Protein AF-A0A8S9N3I5-F1 (afdb_monomer_lite)

Structure (mmCIF, N/CA/C/O backbone):
data_AF-A0A8S9N3I5-F1
#
_entry.id   AF-A0A8S9N3I5-F1
#
loop_
_atom_site.group_PDB
_atom_site.id
_atom_site.type_symbol
_atom_site.label_atom_id
_atom_site.label_alt_id
_atom_site.label_comp_id
_atom_site.label_asym_id
_atom_site.label_entity_id
_atom_site.label_seq_id
_atom_site.pdbx_PDB_ins_code
_atom_site.Cartn_x
_atom_site.Cartn_y
_atom_site.Cartn_z
_atom_site.occupancy
_atom_site.B_iso_or_equiv
_atom_site.auth_seq_id
_atom_site.auth_comp_id
_atom_site.auth_asym_id
_atom_site.auth_atom_id
_atom_site.pdbx_PDB_model_num
ATOM 1 N N . MET A 1 1 ? 13.815 -2.749 -29.201 1.00 40.16 1 MET A N 1
ATOM 2 C CA . MET A 1 1 ? 13.496 -3.708 -28.124 1.00 40.16 1 MET A CA 1
ATOM 3 C C . MET A 1 1 ? 13.020 -2.914 -26.920 1.00 40.16 1 MET A C 1
ATOM 5 O O . MET A 1 1 ? 13.845 -2.451 -26.145 1.00 40.16 1 MET A O 1
ATOM 9 N N . GLY A 1 2 ? 11.717 -2.642 -26.824 1.00 51.72 2 GLY A N 1
ATOM 10 C CA . GLY A 1 2 ? 11.158 -2.006 -25.632 1.00 51.72 2 GLY A CA 1
ATOM 11 C C . GLY A 1 2 ? 11.132 -3.042 -24.517 1.00 51.72 2 GLY A C 1
ATOM 12 O O . GLY A 1 2 ? 10.398 -4.024 -24.627 1.00 51.72 2 GLY A O 1
ATOM 13 N N . LEU A 1 3 ? 11.981 -2.869 -23.504 1.00 56.22 3 LEU A N 1
ATOM 14 C CA . LEU A 1 3 ? 11.888 -3.630 -22.264 1.00 56.22 3 LEU A CA 1
ATOM 15 C C . LEU A 1 3 ? 10.492 -3.364 -21.704 1.00 56.22 3 LEU A C 1
ATOM 17 O O . LEU A 1 3 ? 10.226 -2.262 -21.227 1.00 56.22 3 LEU A O 1
ATOM 21 N N . HIS A 1 4 ? 9.607 -4.355 -21.803 1.00 57.66 4 HIS A N 1
ATOM 22 C CA . HIS A 1 4 ? 8.419 -4.424 -20.968 1.00 57.66 4 HIS A CA 1
ATOM 23 C C . HIS A 1 4 ? 8.955 -4.606 -19.550 1.00 57.66 4 HIS A C 1
ATOM 25 O O . HIS A 1 4 ? 9.172 -5.720 -19.088 1.00 57.66 4 HIS A O 1
ATOM 31 N N . ARG A 1 5 ? 9.347 -3.501 -18.910 1.00 63.34 5 ARG A N 1
ATOM 32 C CA . ARG A 1 5 ? 9.501 -3.489 -17.465 1.00 63.34 5 ARG A CA 1
ATOM 33 C C . ARG A 1 5 ? 8.095 -3.740 -16.968 1.00 63.34 5 ARG A C 1
ATOM 35 O O . ARG A 1 5 ? 7.244 -2.880 -17.165 1.00 63.34 5 ARG A O 1
ATOM 42 N N . ASP A 1 6 ? 7.864 -4.940 -16.453 1.00 76.00 6 ASP A N 1
ATOM 43 C CA . ASP A 1 6 ? 6.625 -5.307 -15.787 1.00 76.00 6 ASP A CA 1
ATOM 44 C C . ASP A 1 6 ? 6.433 -4.324 -14.630 1.00 76.00 6 ASP A C 1
ATOM 46 O O . ASP A 1 6 ? 6.999 -4.478 -13.549 1.00 76.00 6 ASP A O 1
ATOM 50 N N . GLU A 1 7 ? 5.742 -3.224 -14.918 1.00 85.00 7 GLU A N 1
ATOM 51 C CA . GLU A 1 7 ? 5.467 -2.178 -13.954 1.00 85.00 7 GLU A CA 1
ATOM 52 C C . GLU A 1 7 ? 4.453 -2.762 -12.979 1.00 85.00 7 GLU A C 1
ATOM 54 O O . GLU A 1 7 ? 3.340 -3.148 -13.342 1.00 85.00 7 GLU A O 1
ATOM 59 N N . LEU A 1 8 ? 4.888 -2.938 -11.739 1.00 90.38 8 LEU A N 1
ATOM 60 C CA . LEU A 1 8 ? 4.070 -3.519 -10.697 1.00 90.38 8 LEU A CA 1
ATOM 61 C C . LEU A 1 8 ? 3.257 -2.412 -10.057 1.00 90.38 8 LEU A C 1
ATOM 63 O O . LEU A 1 8 ? 3.798 -1.385 -9.656 1.00 90.38 8 LEU A O 1
ATOM 67 N N . HIS A 1 9 ? 1.959 -2.658 -9.930 1.00 93.38 9 HIS A N 1
ATOM 68 C CA . HIS A 1 9 ? 1.025 -1.761 -9.273 1.00 93.38 9 HIS A CA 1
ATOM 69 C C . HIS A 1 9 ? 0.659 -2.315 -7.897 1.00 93.38 9 HIS A C 1
ATOM 71 O O . HIS A 1 9 ? 0.396 -3.508 -7.737 1.00 93.38 9 HIS A O 1
ATOM 77 N N . ALA A 1 10 ? 0.598 -1.437 -6.905 1.00 95.00 10 ALA A N 1
ATOM 78 C CA . ALA A 1 10 ? 0.128 -1.744 -5.565 1.00 95.00 10 ALA A CA 1
ATOM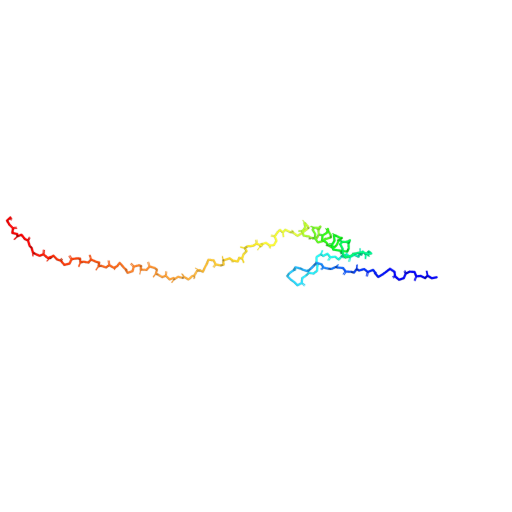 79 C C . ALA A 1 10 ? -0.880 -0.687 -5.114 1.00 95.00 10 ALA A C 1
ATOM 81 O O . ALA A 1 10 ? -0.758 0.491 -5.442 1.00 95.00 10 ALA A O 1
ATOM 82 N N . GLN A 1 11 ? -1.868 -1.102 -4.328 1.00 95.81 11 GLN A N 1
ATOM 83 C CA . GLN A 1 11 ? -2.910 -0.222 -3.817 1.00 95.81 11 GLN A CA 1
ATOM 84 C C . GLN A 1 11 ? -3.170 -0.545 -2.344 1.00 95.81 11 GLN A C 1
ATOM 86 O O . GLN A 1 11 ? -3.195 -1.708 -1.944 1.00 95.81 11 GLN A O 1
ATOM 91 N N . VAL A 1 12 ? -3.318 0.492 -1.524 1.00 93.50 12 VAL A N 1
ATOM 92 C CA . VAL A 1 12 ? -3.640 0.389 -0.100 1.00 93.50 12 VAL A CA 1
ATOM 93 C C . VAL A 1 12 ? -5.101 0.759 0.080 1.00 93.50 12 VAL A C 1
ATOM 95 O O . VAL A 1 12 ? -5.481 1.916 -0.099 1.00 93.50 12 VAL A O 1
ATOM 98 N N . GLU A 1 13 ? -5.902 -0.224 0.470 1.00 93.56 13 GLU A N 1
ATOM 99 C CA . GLU A 1 13 ? -7.319 -0.063 0.768 1.00 93.56 13 GLU A CA 1
ATOM 100 C C . GLU A 1 13 ? -7.566 -0.215 2.273 1.00 93.56 13 GLU A C 1
ATOM 102 O O . GLU A 1 13 ? -7.095 -1.164 2.905 1.00 93.56 13 GLU A O 1
ATOM 107 N N . ILE A 1 14 ? -8.300 0.730 2.860 1.00 87.88 14 ILE A N 1
ATOM 108 C CA . ILE A 1 14 ? -8.762 0.676 4.249 1.00 87.88 14 ILE A CA 1
ATOM 109 C C . ILE A 1 14 ? -10.260 0.973 4.253 1.00 87.88 14 ILE A C 1
ATOM 111 O O . ILE A 1 14 ? -10.693 1.993 3.724 1.00 87.88 14 ILE A O 1
ATOM 115 N N . ASP A 1 15 ? -11.048 0.088 4.865 1.00 85.69 15 ASP A N 1
ATOM 116 C CA . ASP A 1 15 ? -12.504 0.234 5.012 1.00 85.69 15 ASP A CA 1
ATOM 117 C C . ASP A 1 15 ? -13.246 0.466 3.676 1.00 85.69 15 ASP A C 1
ATOM 119 O O . ASP A 1 15 ? -14.162 1.283 3.598 1.00 85.69 15 ASP A O 1
ATOM 123 N N . GLY A 1 16 ? -12.851 -0.232 2.602 1.00 89.31 16 GLY A N 1
ATOM 124 C CA . GLY A 1 16 ? -13.480 -0.084 1.281 1.00 89.31 16 GLY A CA 1
ATOM 125 C C . GLY A 1 16 ? -12.988 1.122 0.476 1.00 89.31 16 GLY A C 1
ATOM 126 O O . GLY A 1 16 ? -13.496 1.390 -0.613 1.00 89.31 16 GLY A O 1
ATOM 127 N N . ARG A 1 17 ? -12.039 1.900 1.015 1.00 89.25 17 ARG A N 1
ATOM 128 C CA . ARG A 1 17 ? -11.506 3.110 0.386 1.00 89.25 17 ARG A CA 1
ATOM 129 C C . ARG A 1 17 ? -10.028 2.952 0.087 1.00 89.25 17 ARG A C 1
ATOM 131 O O . ARG A 1 17 ? -9.219 2.720 0.983 1.00 89.25 17 ARG A O 1
ATOM 138 N N . VAL A 1 18 ? -9.667 3.174 -1.168 1.00 93.19 18 VAL A N 1
ATOM 139 C CA . VAL A 1 18 ? -8.271 3.290 -1.580 1.00 93.19 18 VAL A CA 1
ATOM 140 C C . VAL A 1 18 ? -7.698 4.598 -1.043 1.00 93.19 18 VAL A C 1
ATOM 142 O O . VAL A 1 18 ? -8.230 5.675 -1.310 1.00 93.19 18 VAL A O 1
ATOM 145 N N . LEU A 1 19 ? -6.614 4.500 -0.279 1.00 91.00 19 LEU A N 1
ATOM 146 C CA . LEU A 1 19 ? -5.920 5.643 0.316 1.00 91.00 19 LEU A CA 1
ATOM 147 C C . LEU A 1 19 ? -4.578 5.936 -0.356 1.00 91.00 19 LEU A C 1
ATOM 149 O O . LEU A 1 19 ? -4.070 7.047 -0.235 1.00 91.00 19 LEU A O 1
ATOM 153 N N . GLY A 1 20 ? -4.000 4.967 -1.066 1.00 93.88 20 GLY A N 1
ATOM 154 C CA . GLY A 1 20 ? -2.737 5.155 -1.767 1.00 93.88 20 GLY A CA 1
ATOM 155 C C . GLY A 1 20 ? -2.531 4.131 -2.870 1.00 93.88 20 GLY A C 1
ATOM 156 O O . GLY A 1 20 ? -2.900 2.971 -2.729 1.00 93.88 20 GLY A O 1
ATOM 157 N N . GLU A 1 21 ? -1.921 4.574 -3.960 1.00 95.81 21 GLU A N 1
ATOM 158 C CA . GLU A 1 21 ? -1.570 3.763 -5.127 1.00 95.81 21 GLU A CA 1
ATOM 159 C C . GLU A 1 21 ? -0.086 3.928 -5.402 1.00 95.81 21 GLU A C 1
ATOM 161 O O . GLU A 1 21 ? 0.430 5.031 -5.261 1.00 95.81 21 GLU A O 1
ATOM 166 N N . GLY A 1 22 ? 0.606 2.877 -5.808 1.00 95.12 22 GLY A N 1
ATOM 167 C CA . GLY A 1 22 ? 2.033 2.904 -6.085 1.00 95.12 22 GLY A CA 1
ATOM 168 C C . GLY A 1 22 ? 2.375 2.059 -7.297 1.00 95.12 22 GLY A C 1
ATOM 169 O O . GLY A 1 22 ? 1.696 1.079 -7.595 1.00 95.12 22 GLY A O 1
ATOM 170 N N . VAL A 1 23 ? 3.426 2.473 -7.986 1.00 94.56 23 VAL A N 1
ATOM 171 C CA . VAL A 1 23 ? 3.994 1.836 -9.167 1.00 94.56 23 VAL A CA 1
ATOM 172 C C . VAL A 1 23 ? 5.492 1.679 -8.968 1.00 94.56 23 VAL A C 1
ATOM 174 O O . VAL A 1 23 ? 6.148 2.560 -8.413 1.00 94.56 23 VAL A O 1
ATOM 177 N N . GLY A 1 24 ? 6.035 0.545 -9.390 1.00 93.38 24 GLY A N 1
ATOM 178 C CA . GLY A 1 24 ? 7.453 0.257 -9.233 1.00 93.38 24 GLY A CA 1
ATOM 179 C C . GLY A 1 24 ? 7.936 -0.817 -10.191 1.00 93.38 24 GLY A C 1
ATOM 180 O O . GLY A 1 24 ? 7.167 -1.646 -10.668 1.00 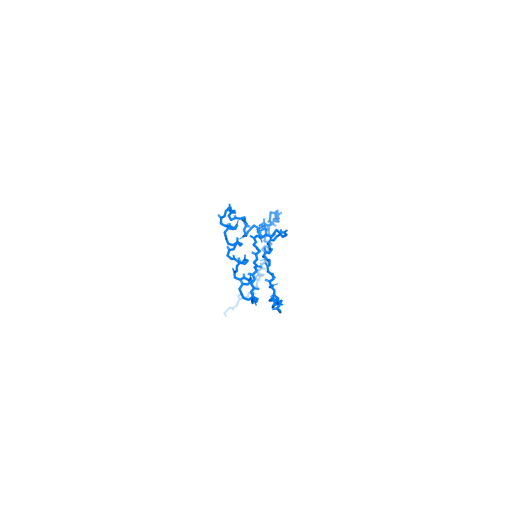93.38 24 GLY A O 1
ATOM 181 N N . SER A 1 25 ? 9.244 -0.834 -10.439 1.00 90.12 25 SER A N 1
ATOM 182 C CA . SER A 1 25 ? 9.888 -1.938 -11.166 1.00 90.12 25 SER A CA 1
ATOM 183 C C . SER A 1 25 ? 10.044 -3.185 -10.285 1.00 90.12 25 SER A C 1
ATOM 185 O O . SER A 1 25 ? 10.411 -4.252 -10.769 1.00 90.12 25 SER A O 1
ATOM 187 N N . THR A 1 26 ? 9.795 -3.047 -8.979 1.00 91.69 26 THR A N 1
ATOM 188 C CA . THR A 1 26 ? 9.765 -4.136 -8.000 1.00 91.69 26 THR A CA 1
ATOM 189 C C . THR A 1 26 ? 8.537 -4.015 -7.103 1.00 91.69 26 THR A C 1
ATOM 191 O O . THR A 1 26 ? 7.956 -2.938 -6.948 1.00 91.69 26 THR A O 1
ATOM 194 N N . TRP A 1 27 ? 8.153 -5.127 -6.476 1.00 90.88 27 TRP A N 1
ATOM 195 C CA . TRP A 1 27 ? 7.016 -5.157 -5.558 1.00 90.88 27 TRP A CA 1
ATOM 196 C C . TRP A 1 27 ? 7.227 -4.248 -4.340 1.00 90.88 27 TRP A C 1
ATOM 198 O O . TRP A 1 27 ? 6.303 -3.555 -3.915 1.00 90.88 27 TRP A O 1
ATOM 208 N N . ASP A 1 28 ? 8.449 -4.214 -3.801 1.00 94.62 28 ASP A N 1
ATOM 209 C CA . ASP A 1 28 ? 8.785 -3.381 -2.644 1.00 94.62 28 ASP A CA 1
ATOM 210 C C . ASP A 1 28 ? 8.685 -1.887 -2.965 1.00 94.62 28 ASP A C 1
ATOM 212 O O . ASP A 1 28 ? 8.163 -1.119 -2.157 1.00 94.62 28 ASP A O 1
ATOM 216 N N . GLU A 1 29 ? 9.114 -1.480 -4.161 1.00 92.75 29 GLU A N 1
ATOM 217 C CA . GLU A 1 29 ? 9.003 -0.098 -4.634 1.00 92.75 29 GLU A CA 1
ATOM 218 C C . GLU A 1 29 ? 7.536 0.328 -4.784 1.00 92.75 29 GLU A C 1
ATOM 220 O O . GLU A 1 29 ? 7.125 1.340 -4.208 1.00 92.75 29 GLU A O 1
ATOM 225 N N . ALA A 1 30 ? 6.719 -0.487 -5.462 1.00 95.00 30 ALA A N 1
ATOM 226 C CA . ALA A 1 30 ? 5.293 -0.217 -5.628 1.00 95.00 30 ALA A CA 1
ATOM 227 C C . ALA A 1 30 ? 4.572 -0.132 -4.269 1.00 95.00 30 ALA A C 1
ATOM 229 O O . ALA A 1 30 ? 3.791 0.789 -4.017 1.00 95.00 30 ALA A O 1
ATOM 230 N N . ARG A 1 31 ? 4.876 -1.057 -3.349 1.00 94.69 31 ARG A N 1
ATOM 231 C CA . ARG A 1 31 ? 4.300 -1.095 -1.997 1.00 94.69 31 ARG A CA 1
ATOM 232 C C . ARG A 1 31 ? 4.693 0.123 -1.166 1.00 94.69 31 ARG A C 1
ATOM 234 O O . ARG A 1 31 ? 3.841 0.694 -0.486 1.00 94.69 31 ARG A O 1
ATOM 241 N N . MET A 1 32 ? 5.967 0.504 -1.193 1.00 96.19 32 MET A N 1
ATOM 242 C CA . MET A 1 32 ? 6.483 1.656 -0.454 1.00 96.19 32 MET A CA 1
ATOM 243 C C . MET A 1 32 ? 5.829 2.951 -0.938 1.00 96.19 32 MET A C 1
ATOM 245 O O . MET A 1 32 ? 5.343 3.727 -0.115 1.00 96.19 32 MET A O 1
ATOM 249 N N . GLN A 1 33 ? 5.719 3.137 -2.257 1.00 95.38 33 GLN A N 1
ATOM 250 C CA . GLN A 1 33 ? 5.069 4.312 -2.833 1.00 95.38 33 GLN A CA 1
ATOM 251 C C . GLN A 1 33 ? 3.569 4.371 -2.491 1.00 95.38 33 GLN A C 1
ATOM 253 O O . GLN A 1 33 ? 3.051 5.432 -2.132 1.00 95.38 33 GLN A O 1
ATOM 258 N N . ALA A 1 34 ? 2.870 3.231 -2.535 1.00 96.56 34 ALA A N 1
ATOM 259 C CA . ALA A 1 34 ? 1.463 3.152 -2.142 1.00 96.56 34 ALA A CA 1
ATOM 260 C C . ALA A 1 34 ? 1.266 3.479 -0.650 1.00 96.56 34 ALA A C 1
ATOM 262 O O . ALA A 1 34 ? 0.332 4.197 -0.290 1.00 96.56 34 ALA A O 1
ATOM 263 N N . ALA A 1 35 ? 2.164 3.001 0.220 1.00 95.00 35 ALA A N 1
ATOM 264 C CA . ALA A 1 35 ? 2.119 3.254 1.659 1.00 95.00 35 ALA A CA 1
ATOM 265 C C . ALA A 1 35 ? 2.400 4.723 2.009 1.00 95.00 35 ALA A C 1
ATOM 267 O O . ALA A 1 35 ? 1.713 5.291 2.858 1.00 95.00 35 ALA A O 1
ATOM 268 N N . GLU A 1 36 ? 3.365 5.358 1.345 1.00 93.75 36 GLU A N 1
ATOM 269 C CA . GLU A 1 36 ? 3.660 6.781 1.530 1.00 93.75 36 GLU A CA 1
ATOM 270 C C . GLU A 1 36 ? 2.455 7.654 1.152 1.00 93.75 36 GLU A C 1
ATOM 272 O O . GLU A 1 36 ? 2.021 8.507 1.934 1.00 93.75 36 GLU A O 1
ATOM 277 N N . ARG A 1 37 ? 1.847 7.385 -0.012 1.00 92.31 37 ARG A N 1
ATOM 278 C CA . ARG A 1 37 ? 0.627 8.074 -0.460 1.00 92.31 37 ARG A CA 1
ATOM 279 C C . ARG A 1 37 ? -0.544 7.837 0.496 1.00 92.31 37 ARG A C 1
ATOM 281 O O . ARG A 1 37 ? -1.241 8.791 0.841 1.00 92.31 37 ARG A O 1
ATOM 288 N N . ALA A 1 38 ? -0.701 6.611 1.002 1.00 93.00 38 ALA A N 1
ATOM 289 C CA . ALA A 1 38 ? -1.710 6.291 2.007 1.00 93.00 38 ALA A CA 1
ATOM 290 C C . ALA A 1 38 ? -1.498 7.065 3.314 1.00 93.00 38 ALA A C 1
ATOM 292 O O . ALA A 1 38 ? -2.455 7.614 3.850 1.00 93.00 38 ALA A O 1
ATOM 293 N N . LEU A 1 39 ? -0.260 7.187 3.806 1.00 88.44 39 LEU A N 1
ATOM 294 C CA . LEU A 1 39 ? 0.052 7.969 5.008 1.00 88.44 39 LEU A CA 1
ATOM 295 C C . LEU A 1 39 ? -0.266 9.454 4.830 1.00 88.44 39 LEU A C 1
ATOM 297 O O . LEU A 1 39 ? -0.812 10.079 5.742 1.00 88.44 39 LEU A O 1
ATOM 301 N N . TYR A 1 40 ? 0.033 10.015 3.659 1.00 86.69 40 TYR A N 1
ATOM 302 C CA . TYR A 1 40 ? -0.315 11.397 3.347 1.00 86.69 40 TYR A CA 1
ATOM 303 C C . TY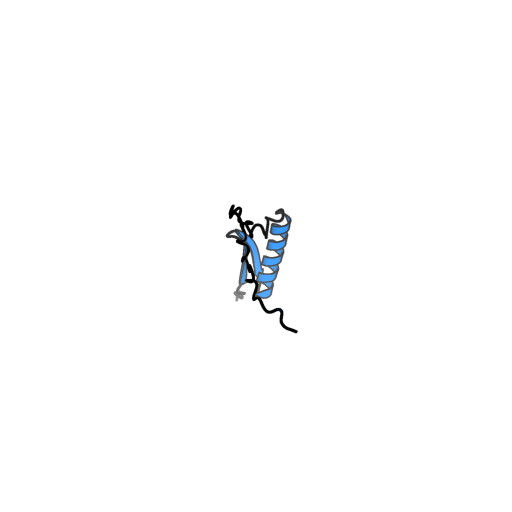R A 1 40 ? -1.836 11.599 3.310 1.00 86.69 40 TYR A C 1
ATOM 305 O O . TYR A 1 40 ? -2.355 12.518 3.948 1.00 86.69 40 TYR A O 1
ATOM 313 N N . SER A 1 41 ? -2.566 10.693 2.649 1.00 84.81 41 SER A N 1
ATOM 314 C CA . SER A 1 41 ? -4.033 10.714 2.620 1.00 84.81 41 SER A CA 1
ATOM 315 C C . SER A 1 41 ? -4.659 10.475 3.996 1.00 84.81 41 SER A C 1
ATOM 317 O O . SER A 1 41 ? -5.741 10.983 4.275 1.00 84.81 41 SER A O 1
ATOM 319 N N . MET A 1 42 ? -4.011 9.698 4.864 1.00 74.94 42 MET A N 1
ATOM 320 C CA . MET A 1 42 ? -4.465 9.487 6.236 1.00 74.94 42 MET A CA 1
ATOM 321 C C . MET A 1 42 ? -4.198 10.702 7.114 1.00 74.94 42 MET A C 1
ATOM 323 O O . MET A 1 42 ? -4.985 10.967 8.008 1.00 74.94 42 MET A O 1
ATOM 327 N N . ARG A 1 43 ? -3.117 11.453 6.881 1.00 70.88 43 ARG A N 1
ATOM 328 C CA . ARG A 1 43 ? -2.791 12.643 7.677 1.00 70.88 43 ARG A CA 1
ATOM 329 C C . ARG A 1 43 ? -3.692 13.837 7.363 1.00 70.88 43 ARG A C 1
ATOM 331 O O . ARG A 1 43 ? -3.863 14.696 8.224 1.00 70.88 43 ARG A O 1
ATOM 338 N N . SER A 1 44 ? -4.282 13.881 6.168 1.00 63.72 44 SER A N 1
ATOM 339 C CA . SER A 1 44 ? -5.337 14.844 5.828 1.00 63.72 44 SER A CA 1
ATOM 340 C C . SER A 1 44 ? -6.712 14.451 6.381 1.00 63.72 44 SER A C 1
ATOM 342 O O . SER A 1 44 ? -7.602 15.299 6.455 1.00 63.72 44 SER A O 1
ATOM 344 N N . MET A 1 45 ? -6.888 13.200 6.821 1.00 63.06 45 MET A N 1
ATOM 345 C CA . MET A 1 45 ? -8.082 12.756 7.531 1.00 63.06 45 MET A CA 1
ATOM 346 C C . MET A 1 45 ? -7.848 12.825 9.051 1.00 63.06 45 MET A C 1
ATOM 348 O O . MET A 1 45 ? -6.879 12.258 9.555 1.00 63.06 45 MET A O 1
ATOM 352 N N . PRO A 1 46 ? -8.719 13.489 9.835 1.00 59.88 46 PRO A N 1
ATOM 353 C CA . PRO A 1 46 ? -8.666 13.347 11.286 1.00 59.88 46 PRO A CA 1
ATOM 354 C C . PRO A 1 46 ? -8.779 11.854 11.628 1.00 59.88 46 PRO A C 1
ATOM 356 O O . PRO A 1 46 ? -9.483 11.136 10.911 1.00 59.88 46 PRO A O 1
ATOM 359 N N . PRO A 1 47 ? -8.092 11.358 12.675 1.00 59.25 47 PRO A N 1
ATOM 360 C CA . PRO A 1 47 ? -8.094 9.942 13.008 1.00 59.25 47 PRO A CA 1
ATOM 361 C C . PRO A 1 47 ? -9.541 9.484 13.161 1.00 59.25 47 PRO A C 1
ATOM 363 O O . PRO A 1 47 ? -10.199 9.809 14.149 1.00 59.25 47 PRO A O 1
ATOM 366 N N . LEU A 1 48 ? -10.044 8.745 12.168 1.00 60.69 48 LEU A N 1
ATOM 367 C CA . LEU A 1 48 ? -11.380 8.176 12.188 1.00 60.69 48 LEU A CA 1
ATOM 368 C C . LEU A 1 48 ? -11.348 7.028 13.187 1.00 60.69 48 LEU A C 1
ATOM 370 O O . LEU A 1 48 ? -11.186 5.873 12.820 1.00 60.69 48 LEU A O 1
ATOM 374 N N . HIS A 1 49 ? -11.409 7.368 14.473 1.00 59.56 49 HIS A N 1
ATOM 375 C CA . HIS A 1 49 ? -12.079 6.581 15.494 1.00 59.56 49 HIS A CA 1
ATOM 376 C C . HIS A 1 49 ? -11.707 5.084 15.454 1.00 59.56 49 HIS A C 1
ATOM 378 O O . HIS A 1 49 ? -12.553 4.214 15.655 1.00 59.56 49 HIS A O 1
ATOM 384 N N . ARG A 1 50 ? -10.427 4.756 15.226 1.00 57.50 50 ARG A N 1
ATOM 385 C CA . ARG A 1 50 ? -9.891 3.390 15.295 1.00 57.50 50 ARG A CA 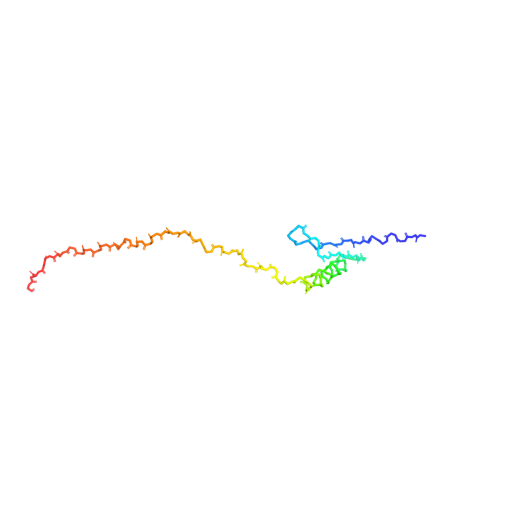1
ATOM 386 C C . ARG A 1 50 ? -9.748 2.998 16.764 1.00 57.50 50 ARG A C 1
ATOM 388 O O . ARG A 1 50 ? -8.657 3.012 17.322 1.00 57.50 50 ARG A O 1
ATOM 395 N N . ARG A 1 51 ? -10.919 2.752 17.367 1.00 57.22 51 ARG A N 1
ATOM 396 C CA . ARG A 1 51 ? -11.277 2.024 18.604 1.00 57.22 51 ARG A CA 1
ATOM 397 C C . ARG A 1 51 ? -12.700 2.391 19.076 1.00 57.22 51 ARG A C 1
ATOM 399 O O . ARG A 1 51 ? -12.996 2.283 20.258 1.00 57.22 51 ARG A O 1
ATOM 406 N N . GLN A 1 52 ? -13.629 2.769 18.195 1.00 54.62 52 GLN A N 1
ATOM 407 C CA . GLN A 1 52 ? -15.060 2.719 18.542 1.00 54.62 52 GLN A CA 1
ATOM 408 C C . GLN A 1 52 ? -15.573 1.289 18.330 1.00 54.62 52 GLN A C 1
ATOM 410 O O . GLN A 1 52 ? -16.302 0.991 17.395 1.00 54.62 52 GLN A O 1
ATOM 415 N N . GLY A 1 53 ? -15.075 0.371 19.161 1.00 51.97 53 GLY A N 1
ATOM 416 C CA . GLY A 1 53 ? -15.267 -1.071 18.999 1.00 51.97 53 GLY A CA 1
ATOM 417 C C . GLY A 1 53 ? -15.185 -1.853 20.306 1.00 51.97 53 GLY A C 1
ATOM 418 O O . GLY A 1 53 ? -14.795 -3.010 20.316 1.00 51.97 53 GLY A O 1
ATOM 419 N N . SER A 1 54 ? -15.544 -1.226 21.420 1.00 58.78 54 SER A N 1
ATOM 420 C CA . SER A 1 54 ? -16.349 -1.916 22.419 1.00 58.78 54 SER A CA 1
ATOM 421 C C . SER A 1 54 ? -17.500 -0.964 22.703 1.00 58.78 54 SER A C 1
ATOM 423 O O . SER A 1 54 ? -17.312 0.009 23.438 1.00 58.78 54 SER A O 1
ATOM 425 N N . PRO A 1 55 ? -18.678 -1.167 22.088 1.00 61.66 55 PRO A N 1
ATOM 426 C CA . PRO A 1 55 ? -19.884 -0.634 22.680 1.00 61.66 55 PRO A CA 1
ATOM 427 C C . PRO A 1 55 ? -19.888 -1.254 24.070 1.00 61.66 55 PRO A C 1
ATOM 429 O O . PRO A 1 55 ? -20.070 -2.465 24.204 1.00 61.66 55 PRO A O 1
ATOM 432 N N . ARG A 1 56 ? -19.593 -0.465 25.109 1.00 60.44 56 ARG A N 1
ATOM 433 C CA . ARG A 1 56 ? -19.969 -0.863 26.461 1.00 60.44 56 ARG A CA 1
ATOM 434 C C . ARG A 1 56 ? -21.451 -1.121 26.337 1.00 60.44 56 ARG A C 1
ATOM 436 O O . ARG A 1 56 ? -22.212 -0.181 26.126 1.00 60.44 56 ARG A O 1
ATOM 443 N N . SER A 1 57 ? -21.820 -2.394 26.320 1.00 59.00 57 SER A N 1
ATOM 444 C CA . SER A 1 57 ? -23.197 -2.811 26.248 1.00 59.00 57 SER A CA 1
ATOM 445 C C . SER A 1 57 ? -23.892 -2.065 27.372 1.00 59.00 57 SER A C 1
ATOM 447 O O . SER A 1 57 ? -23.694 -2.386 28.544 1.00 59.00 57 SER A O 1
ATOM 449 N N . PHE A 1 58 ? -24.702 -1.070 27.020 1.00 56.94 58 PHE A N 1
ATOM 450 C CA . PHE A 1 58 ? -25.802 -0.607 27.849 1.00 56.94 58 PHE A CA 1
ATOM 451 C C . PHE A 1 58 ? -26.843 -1.737 27.884 1.00 56.94 58 PHE A C 1
ATOM 453 O O . PHE A 1 58 ? -27.991 -1.585 27.494 1.00 56.94 58 PHE A O 1
ATOM 460 N N . GLY A 1 59 ? -26.409 -2.924 28.311 1.00 52.38 59 GLY A N 1
ATOM 461 C CA . GLY A 1 59 ? -27.270 -3.964 28.809 1.00 52.38 59 GLY A CA 1
ATOM 462 C C . GLY A 1 59 ? -27.540 -3.566 30.241 1.00 52.38 59 GLY A C 1
ATOM 463 O O . GLY A 1 59 ? -26.706 -3.798 31.114 1.00 52.38 59 GLY A O 1
ATOM 464 N N . GLY A 1 60 ? -28.681 -2.915 30.459 1.00 57.75 60 GLY A N 1
ATOM 465 C CA . GLY A 1 60 ? -29.289 -2.734 31.769 1.00 57.75 60 GLY A CA 1
ATOM 466 C C . GLY A 1 60 ? -29.630 -4.087 32.389 1.00 57.75 60 GLY A C 1
ATOM 467 O O . GLY A 1 60 ? -30.791 -4.431 32.574 1.00 57.75 60 GLY A O 1
ATOM 468 N N . MET A 1 61 ? -28.611 -4.878 32.694 1.00 59.28 61 MET A N 1
ATOM 469 C CA . MET A 1 61 ? -28.735 -6.090 33.467 1.00 59.28 61 MET A CA 1
ATOM 470 C C . MET A 1 61 ? -28.538 -5.669 34.908 1.00 59.28 61 MET A C 1
ATOM 472 O O . MET A 1 61 ? -27.445 -5.295 35.336 1.00 59.28 61 MET A O 1
ATOM 476 N N . SER A 1 62 ? -29.646 -5.669 35.643 1.00 57.97 62 SER A N 1
ATOM 477 C CA . SER A 1 62 ? -29.641 -5.570 37.091 1.00 57.97 62 SER A CA 1
ATOM 478 C C . SER A 1 62 ? -28.750 -6.689 37.626 1.00 57.97 62 SER A C 1
ATOM 480 O O . SER A 1 62 ? -29.193 -7.822 37.803 1.00 57.97 62 SER A O 1
ATOM 482 N N . ASN A 1 63 ? -27.474 -6.380 37.867 1.00 59.06 63 ASN A N 1
ATOM 483 C CA . ASN A 1 63 ? -26.554 -7.231 38.605 1.00 59.06 63 ASN A CA 1
ATOM 484 C C . ASN A 1 63 ? -26.981 -7.228 40.076 1.00 59.06 63 ASN A C 1
ATOM 486 O O . ASN A 1 63 ? -26.264 -6.766 40.962 1.00 59.06 63 ASN A O 1
ATOM 490 N N . LYS A 1 64 ? -28.164 -7.779 40.360 1.00 63.88 64 LYS A N 1
ATOM 491 C CA . LYS A 1 64 ? -28.443 -8.356 41.665 1.00 63.88 64 LYS A CA 1
ATOM 492 C C . LYS A 1 64 ? -27.605 -9.617 41.725 1.00 63.88 64 LYS A C 1
ATOM 494 O O . LYS A 1 64 ? -28.059 -10.705 41.389 1.00 63.88 64 LYS A O 1
ATOM 499 N N . ARG A 1 65 ? -26.346 -9.442 42.125 1.00 62.03 65 ARG A N 1
ATOM 500 C CA . ARG A 1 65 ? -25.509 -10.516 42.643 1.00 62.03 65 ARG A CA 1
ATOM 501 C C . ARG A 1 65 ? -26.316 -11.154 43.771 1.00 62.03 65 ARG A C 1
ATOM 503 O O . ARG A 1 65 ? -26.343 -10.625 44.881 1.00 62.03 65 ARG A O 1
ATOM 510 N N . LEU A 1 66 ? -27.047 -12.222 43.452 1.00 63.16 66 LEU A N 1
ATOM 511 C CA . LEU A 1 66 ? -27.673 -13.096 44.430 1.00 63.16 66 LEU A CA 1
ATOM 512 C C . LEU A 1 66 ? -26.529 -13.524 45.336 1.00 63.16 66 LEU A C 1
ATOM 514 O O . LEU A 1 66 ? -25.633 -14.258 44.918 1.00 63.16 66 LEU A O 1
ATOM 518 N N . LYS A 1 67 ? -26.483 -12.944 46.539 1.00 64.75 67 LYS A N 1
ATOM 519 C CA . LYS A 1 67 ? -25.552 -13.379 47.568 1.00 64.75 67 LYS A CA 1
ATOM 520 C C . LYS A 1 67 ? -25.770 -14.887 47.693 1.00 64.75 67 LYS A C 1
ATOM 522 O O . LYS A 1 67 ? -26.913 -15.281 47.929 1.00 64.75 67 LYS A O 1
ATOM 527 N N . PRO A 1 68 ? -24.744 -15.738 47.546 1.00 61.19 68 PRO A N 1
ATOM 528 C CA . PRO A 1 68 ? -24.866 -17.067 48.096 1.00 61.19 68 PRO A CA 1
ATOM 529 C C . PRO A 1 68 ? -24.977 -16.852 49.605 1.00 61.19 68 PRO A C 1
ATOM 531 O O . PRO A 1 68 ? -24.007 -16.489 50.271 1.00 61.19 68 PRO A O 1
ATOM 534 N N . ASN A 1 69 ? -26.200 -16.957 50.126 1.00 57.09 69 ASN A N 1
ATOM 535 C CA . ASN A 1 69 ? -26.437 -17.060 51.553 1.00 57.09 69 ASN A CA 1
ATOM 536 C C . ASN A 1 69 ? -25.812 -18.384 5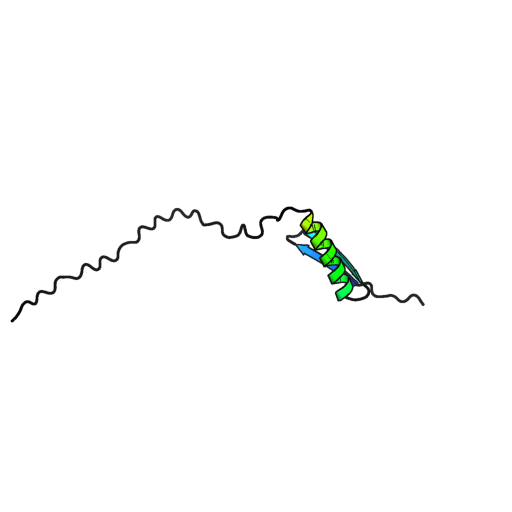1.990 1.00 57.09 69 ASN A C 1
ATOM 538 O O . ASN A 1 69 ? -26.492 -19.399 52.099 1.00 57.09 69 ASN A O 1
ATOM 542 N N . PHE A 1 70 ? -24.508 -18.382 52.258 1.00 61.03 70 PHE A N 1
ATOM 543 C CA . PHE A 1 70 ? -23.909 -19.381 53.128 1.00 61.03 70 PHE A CA 1
ATOM 544 C C . PHE A 1 70 ? -24.327 -19.040 54.555 1.00 61.03 70 PHE A C 1
ATOM 546 O O . PHE A 1 70 ? -23.532 -18.608 55.387 1.00 61.03 70 PHE A O 1
ATOM 553 N N . GLN A 1 71 ? -25.621 -19.204 54.824 1.00 55.22 71 GLN A N 1
ATOM 554 C CA . GLN A 1 71 ? -26.139 -19.300 56.171 1.00 55.22 71 GLN A CA 1
ATOM 555 C C . GLN A 1 71 ? -25.668 -20.663 56.680 1.00 55.22 71 GLN A C 1
ATOM 557 O O . GLN A 1 71 ? -26.327 -21.686 56.515 1.00 55.22 71 GLN A O 1
ATOM 562 N N . ARG A 1 72 ? -24.432 -20.689 57.189 1.00 57.94 72 ARG A N 1
ATOM 563 C CA . ARG A 1 72 ? -23.859 -21.848 57.862 1.00 57.94 72 ARG A CA 1
ATOM 564 C C . ARG A 1 72 ? -24.759 -22.143 59.059 1.00 57.94 72 ARG A C 1
ATOM 566 O O . ARG A 1 72 ? -24.775 -21.380 60.020 1.00 57.94 72 ARG A O 1
ATOM 573 N N . MET A 1 73 ? -25.545 -23.210 58.941 1.00 62.00 73 MET A N 1
ATOM 574 C CA . MET A 1 73 ? -26.339 -23.792 60.023 1.00 62.00 73 MET A CA 1
ATOM 575 C C . MET A 1 73 ? -25.494 -23.896 61.304 1.00 62.00 73 MET A C 1
ATOM 577 O O . MET A 1 73 ? -24.321 -24.279 61.215 1.00 62.00 73 MET A O 1
ATOM 581 N N . PRO A 1 74 ? -26.048 -23.576 62.487 1.00 57.56 74 PRO A N 1
ATOM 582 C CA . PRO A 1 74 ? -25.318 -23.706 63.731 1.00 57.56 74 PRO A CA 1
ATOM 583 C C . PRO A 1 74 ? -25.240 -25.197 64.051 1.00 57.56 74 PRO A C 1
ATOM 585 O O . PRO A 1 74 ? -26.224 -25.800 64.471 1.00 57.56 74 PRO A O 1
ATOM 588 N N . SER A 1 75 ? -24.083 -25.820 63.833 1.00 56.22 75 SER A N 1
ATOM 589 C CA . SER A 1 75 ? -23.864 -27.153 64.386 1.00 56.22 75 SER A CA 1
ATOM 590 C C . SER A 1 75 ? -23.547 -26.982 65.864 1.00 56.22 75 SER A C 1
ATOM 592 O O . SER A 1 75 ? -22.424 -26.661 66.249 1.00 56.22 75 SER A O 1
ATOM 594 N N . SER A 1 76 ? -24.589 -27.131 66.676 1.00 67.50 76 SER A N 1
ATOM 595 C CA . SER A 1 76 ? -24.519 -27.319 68.117 1.00 67.50 76 SER A CA 1
ATOM 596 C C . SER A 1 76 ? -23.457 -28.358 68.473 1.00 67.50 76 SER A C 1
ATOM 598 O O . SER A 1 76 ? -23.498 -29.482 67.976 1.00 67.50 76 SER A O 1
ATOM 600 N N . GLY A 1 77 ? -22.532 -27.983 69.350 1.00 57.22 77 GLY A N 1
ATOM 601 C CA . GLY A 1 77 ? -21.486 -28.874 69.834 1.00 57.22 77 GLY A CA 1
ATOM 602 C C . GLY A 1 77 ? -20.632 -28.216 70.908 1.00 57.22 77 GLY A C 1
ATOM 603 O O . GLY A 1 77 ? -19.414 -28.213 70.806 1.00 57.22 77 GLY A O 1
ATOM 604 N N . ARG A 1 78 ? -21.270 -27.612 71.921 1.00 56.34 78 ARG A N 1
ATOM 605 C CA . ARG A 1 78 ? -20.621 -27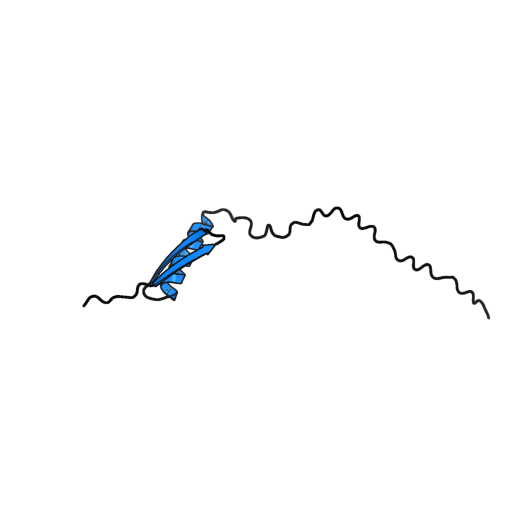.452 73.227 1.00 56.34 78 ARG A CA 1
ATOM 606 C C . ARG A 1 78 ? -20.522 -28.845 73.830 1.00 56.34 78 ARG A C 1
ATOM 608 O O . ARG A 1 78 ? -21.574 -29.352 74.184 1.00 56.34 78 ARG A O 1
ATOM 615 N N . TYR A 1 79 ? -19.325 -29.393 73.998 1.00 50.06 79 TYR A N 1
ATOM 616 C CA . TYR A 1 79 ? -19.005 -30.240 75.147 1.00 50.06 79 TYR A CA 1
ATOM 617 C C . TYR A 1 79 ? -17.514 -30.106 75.483 1.00 50.06 79 TYR A C 1
ATOM 619 O O . TYR A 1 79 ? -16.676 -30.221 74.594 1.00 50.06 79 TYR A O 1
ATOM 627 N N . SER A 1 80 ? -17.310 -29.794 76.768 1.00 52.25 80 SER A N 1
ATOM 628 C CA . SER A 1 80 ? -16.192 -30.053 77.690 1.00 52.25 80 SER A CA 1
ATOM 629 C C . SER A 1 80 ? -14.754 -29.974 77.188 1.00 52.25 80 SER A C 1
ATOM 631 O O . SER A 1 80 ? -14.310 -30.929 76.517 1.00 52.25 80 SER A O 1
#

Secondary structure (DSSP, 8-state):
-------EEEEEEETTEEEEEEEESSHHHHHHHHHHHHHHHHHSS----TT-----------------------------

Sequence (80 aa):
MGLHRDELHAQVEIDGRVLGEGVGSTWDEARMQAAERALYSMRSMPPLHRRQGSPRSFGGMSNKRLKPNFQRMPSSGRYS

InterPro domains:
  IPR014720 Double-stranded RNA-binding domain [PF00035] (9-39)
  IPR014720 Double-stranded RNA-binding domain [PS50137] (1-44)

Foldseek 3Di:
DPPPLVWDKDFDDDPNDTQFIATDSDPVRRVVRRVVSSVVSVVVPDPPCVPPPDPPPPPPDPPPVVPPPPPPPDPDDDDD

Organism: Brassica cretica (NCBI:txid69181)

Radius of gyration: 31.66 Å; chains: 1; bounding box: 43×45×106 Å

pLDDT: mean 73.68, std 17.09, range [40.16, 96.56]